Protein AF-A0A1B3IZ36-F1 (afdb_monomer_lite)

Radius of gyration: 16.95 Å; chains: 1; bounding box: 38×28×48 Å

pLDDT: mean 78.92, std 13.16, range [45.47, 93.94]

Organism: NCBI:txid55477

Sequence (140 aa):
MFNLFLAVSPEIFIINATFILLIHGVVFSTSKKDDYPPLVSNVGWLGLLSVLITLLLLAAGAPLLTIAHLFRNNLFRRDNFTYFCQILLLLSTAGTISMCFDFSEQERFDAFESIVLIPLPTRSMLFMISAHDLIAMYLA

Secondary structure (DSSP, 8-state):
-GGGTTTTHHHHHHHHHHHHHHHHHHHHHT-TTTT---THHHHHHHHHHHHHHHHHHHHHTTTTGGGGGG--SSSB---HHHHHHHHHHHHHHHHHHHHHHHHHHHHT---HHHHHTTHHHHHHHHHHHHB-SHHHHHH-

Structure (mmCIF, N/CA/C/O backbone):
data_AF-A0A1B3IZ36-F1
#
_entry.id   AF-A0A1B3IZ36-F1
#
loop_
_atom_site.group_PDB
_atom_site.id
_atom_site.type_symbol
_atom_site.label_atom_id
_atom_site.label_alt_id
_atom_site.label_comp_id
_atom_site.label_asym_id
_atom_site.label_entity_id
_atom_site.label_seq_id
_atom_site.pdbx_PDB_ins_code
_atom_site.Cartn_x
_atom_site.Cartn_y
_atom_site.Cartn_z
_atom_site.occupancy
_atom_site.B_iso_or_equiv
_atom_site.auth_seq_id
_atom_site.auth_comp_id
_atom_site.auth_asym_id
_atom_site.auth_atom_id
_atom_site.pdbx_PDB_model_num
ATOM 1 N N . MET A 1 1 ? 2.340 -15.741 -17.505 1.00 47.12 1 MET A N 1
ATOM 2 C CA . MET A 1 1 ? 1.291 -14.883 -16.908 1.00 47.12 1 MET A CA 1
ATOM 3 C C . MET A 1 1 ? 1.524 -14.644 -15.412 1.00 47.12 1 MET A C 1
ATOM 5 O O . MET A 1 1 ? 1.566 -13.490 -15.022 1.00 47.12 1 MET A O 1
ATOM 9 N N . PHE A 1 2 ? 1.774 -15.676 -14.589 1.00 57.34 2 PHE A N 1
ATOM 10 C CA . PHE A 1 2 ? 1.975 -15.524 -13.130 1.00 57.34 2 PHE A CA 1
ATOM 11 C C . PHE A 1 2 ? 3.221 -14.722 -12.707 1.00 57.34 2 PHE A C 1
ATOM 13 O O . PHE A 1 2 ? 3.143 -13.909 -11.793 1.00 57.34 2 PHE A O 1
ATOM 20 N N . ASN A 1 3 ? 4.344 -14.870 -13.419 1.00 56.84 3 ASN A N 1
ATOM 21 C CA . ASN A 1 3 ? 5.582 -14.137 -13.109 1.00 56.84 3 ASN A CA 1
ATOM 22 C C . ASN A 1 3 ? 5.459 -12.612 -13.271 1.00 56.84 3 ASN A C 1
ATOM 24 O O . ASN A 1 3 ? 6.321 -11.881 -12.801 1.00 56.84 3 ASN A O 1
ATOM 28 N N . LEU A 1 4 ? 4.395 -12.120 -13.916 1.00 60.12 4 LEU A N 1
ATOM 29 C CA . LEU A 1 4 ? 4.160 -10.687 -14.072 1.00 60.12 4 LEU A CA 1
ATOM 30 C C . LEU A 1 4 ? 3.673 -10.029 -12.777 1.00 60.12 4 LEU A C 1
ATOM 32 O O . LEU A 1 4 ? 4.039 -8.895 -12.480 1.00 60.12 4 LEU A O 1
ATOM 36 N N . PHE A 1 5 ? 2.882 -10.756 -11.983 1.00 66.25 5 PHE A N 1
ATOM 37 C CA . PHE A 1 5 ? 2.352 -10.259 -10.712 1.00 66.25 5 PHE A CA 1
ATOM 38 C C . PHE A 1 5 ? 3.444 -10.059 -9.658 1.00 66.25 5 PHE A C 1
ATOM 40 O O . PHE A 1 5 ? 3.261 -9.263 -8.742 1.00 66.25 5 PHE A O 1
ATOM 47 N N . LEU A 1 6 ? 4.605 -10.706 -9.817 1.00 67.94 6 LEU A N 1
ATOM 48 C CA . LEU A 1 6 ? 5.769 -10.483 -8.956 1.00 67.94 6 LEU A CA 1
ATOM 49 C C . LEU A 1 6 ? 6.245 -9.024 -8.983 1.00 67.94 6 LEU A C 1
ATOM 51 O O . LEU A 1 6 ? 6.679 -8.519 -7.950 1.00 67.94 6 LEU A O 1
ATOM 55 N N . ALA A 1 7 ? 6.115 -8.326 -10.118 1.00 67.38 7 ALA A N 1
ATOM 56 C CA . ALA A 1 7 ? 6.526 -6.926 -10.232 1.00 67.38 7 ALA A CA 1
ATOM 57 C C . ALA A 1 7 ? 5.624 -5.983 -9.420 1.00 67.38 7 ALA A C 1
ATOM 59 O O . ALA A 1 7 ? 6.118 -5.043 -8.807 1.00 67.38 7 ALA A O 1
ATOM 60 N N . VAL A 1 8 ? 4.319 -6.256 -9.365 1.00 75.12 8 VAL A N 1
ATOM 61 C CA . VAL A 1 8 ? 3.308 -5.440 -8.657 1.00 75.12 8 VAL A CA 1
ATOM 62 C C . VAL A 1 8 ? 2.981 -6.052 -7.281 1.00 75.12 8 VAL A C 1
ATOM 64 O O . VAL A 1 8 ? 1.931 -5.806 -6.692 1.00 75.12 8 VAL A O 1
ATOM 67 N N . SER A 1 9 ? 3.875 -6.900 -6.759 1.00 78.19 9 SER A N 1
ATOM 68 C CA . SER A 1 9 ? 3.661 -7.604 -5.492 1.00 78.19 9 SER A CA 1
ATOM 69 C C . SER A 1 9 ? 3.491 -6.677 -4.277 1.00 78.19 9 SER A C 1
ATOM 71 O O . SER A 1 9 ? 2.591 -6.965 -3.484 1.00 78.19 9 SER A O 1
ATOM 73 N N . PRO A 1 10 ? 4.234 -5.556 -4.124 1.00 83.31 10 PRO A N 1
ATOM 74 C CA . PRO A 1 10 ? 4.035 -4.653 -2.989 1.00 83.31 10 PRO A CA 1
ATOM 75 C C . PRO A 1 10 ? 2.647 -3.999 -3.009 1.00 83.31 10 PRO A C 1
ATOM 77 O O . PRO A 1 10 ? 1.970 -3.940 -1.984 1.00 83.31 10 PRO A O 1
ATOM 80 N N . GLU A 1 11 ? 2.179 -3.559 -4.180 1.00 84.69 11 GLU A N 1
ATOM 81 C CA . GLU A 1 11 ? 0.868 -2.923 -4.318 1.00 84.69 11 GLU A CA 1
ATOM 82 C C . GLU A 1 11 ? -0.277 -3.911 -4.096 1.00 84.69 11 GLU A C 1
ATOM 84 O O . GLU A 1 11 ? -1.259 -3.576 -3.440 1.00 84.69 11 GLU A O 1
ATOM 89 N N . ILE A 1 12 ? -0.167 -5.139 -4.611 1.00 87.00 12 ILE A N 1
ATOM 90 C CA . ILE A 1 12 ? -1.184 -6.173 -4.379 1.00 87.00 12 ILE A CA 1
ATOM 91 C C . ILE A 1 12 ? -1.271 -6.505 -2.888 1.00 87.00 12 ILE A C 1
ATOM 93 O O . ILE A 1 12 ? -2.367 -6.671 -2.350 1.00 87.00 12 ILE A O 1
ATOM 97 N N . PHE A 1 13 ? -0.126 -6.581 -2.210 1.00 90.81 13 PHE A N 1
ATOM 98 C CA . PHE A 1 13 ? -0.082 -6.865 -0.785 1.00 90.81 13 PHE A CA 1
ATOM 99 C C . PHE A 1 13 ? -0.776 -5.773 0.036 1.00 90.81 13 PHE A C 1
ATOM 101 O O . PHE A 1 13 ? -1.659 -6.101 0.828 1.00 90.81 13 PHE A O 1
ATOM 108 N N . ILE A 1 14 ? -0.446 -4.493 -0.183 1.00 89.12 14 ILE A N 1
ATOM 109 C CA . ILE A 1 14 ? -1.019 -3.406 0.624 1.00 89.12 14 ILE A CA 1
ATOM 110 C C . ILE A 1 14 ? -2.538 -3.280 0.425 1.00 89.12 14 ILE A C 1
ATOM 112 O O . ILE A 1 14 ? -3.251 -3.089 1.401 1.00 89.12 14 ILE A O 1
ATOM 116 N N . ILE A 1 15 ? -3.063 -3.498 -0.792 1.00 90.56 15 ILE A N 1
ATOM 117 C CA . ILE A 1 15 ? -4.518 -3.522 -1.058 1.00 90.56 15 ILE A CA 1
ATOM 118 C C . ILE A 1 15 ? -5.208 -4.595 -0.218 1.00 90.56 15 ILE A C 1
ATOM 120 O O . ILE A 1 15 ? -6.195 -4.332 0.468 1.00 90.56 15 ILE A O 1
ATOM 124 N N . ASN A 1 16 ? -4.696 -5.824 -0.303 1.00 91.38 16 ASN A N 1
ATOM 125 C CA . ASN A 1 16 ? -5.291 -6.958 0.387 1.00 91.38 16 ASN A CA 1
ATOM 126 C C . ASN A 1 16 ? -5.192 -6.773 1.901 1.00 91.38 16 ASN A C 1
ATOM 128 O O . ASN A 1 16 ? -6.161 -7.039 2.607 1.00 91.38 16 ASN A O 1
ATOM 132 N N . ALA A 1 17 ? -4.062 -6.257 2.391 1.00 90.88 17 ALA A N 1
ATOM 133 C CA . ALA A 1 17 ? -3.885 -5.920 3.795 1.00 90.88 17 ALA A CA 1
ATOM 134 C C . ALA A 1 17 ? -4.916 -4.879 4.255 1.00 90.88 17 ALA A C 1
ATOM 136 O O . ALA A 1 17 ? -5.577 -5.110 5.263 1.00 90.88 17 ALA A O 1
ATOM 137 N N . THR A 1 18 ? -5.130 -3.794 3.500 1.00 89.75 18 THR A N 1
ATOM 138 C CA . THR A 1 18 ? -6.145 -2.779 3.823 1.00 89.75 18 THR A CA 1
ATOM 139 C C . THR A 1 18 ? -7.552 -3.373 3.871 1.00 89.75 18 THR A C 1
ATOM 141 O O . THR A 1 18 ? -8.288 -3.090 4.813 1.00 89.75 18 THR A O 1
ATOM 144 N N . PHE A 1 19 ? -7.934 -4.237 2.923 1.00 90.44 19 PHE A N 1
ATOM 145 C CA . PHE A 1 19 ? -9.253 -4.881 2.955 1.00 90.44 19 PHE A CA 1
ATOM 146 C C . PHE A 1 19 ? -9.426 -5.825 4.145 1.00 90.44 19 PHE A C 1
ATOM 148 O O . PHE A 1 19 ? -10.459 -5.781 4.811 1.00 90.44 19 PHE A O 1
ATOM 155 N N . ILE A 1 20 ? -8.425 -6.656 4.441 1.00 91.12 20 ILE A N 1
ATOM 156 C CA . ILE A 1 20 ? -8.464 -7.568 5.592 1.00 91.12 20 ILE A CA 1
ATOM 157 C C . ILE A 1 20 ? -8.572 -6.767 6.891 1.00 91.12 20 ILE A C 1
ATOM 159 O O . ILE A 1 20 ? -9.366 -7.107 7.764 1.00 91.12 20 ILE A O 1
ATOM 163 N N . LEU A 1 21 ? -7.807 -5.684 7.001 1.00 87.94 21 LEU A N 1
ATOM 164 C CA . LEU A 1 21 ? -7.750 -4.829 8.178 1.00 87.94 21 LEU A CA 1
ATOM 165 C C . LEU A 1 21 ? -9.051 -4.025 8.361 1.00 87.94 21 LEU A C 1
ATOM 167 O O . LEU A 1 21 ? -9.516 -3.890 9.490 1.00 87.94 21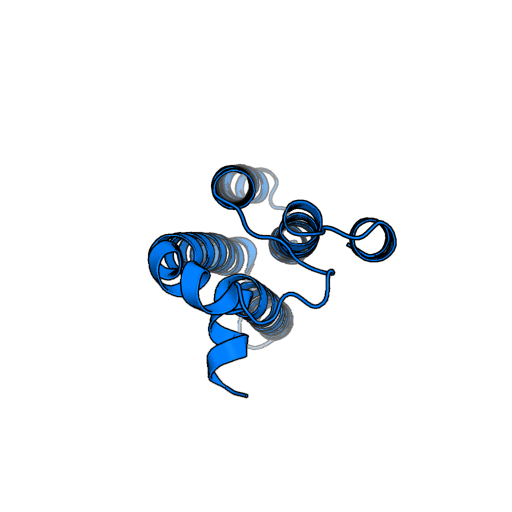 LEU A O 1
ATOM 171 N N . LEU A 1 22 ? -9.702 -3.606 7.269 1.00 88.62 22 LEU A N 1
ATOM 172 C CA . LEU A 1 22 ? -11.042 -3.008 7.287 1.00 88.62 22 LEU A CA 1
ATOM 173 C C . LEU A 1 22 ? -12.110 -4.006 7.764 1.00 88.62 22 LEU A C 1
ATOM 175 O O . LEU A 1 22 ? -12.895 -3.690 8.656 1.00 88.62 22 LEU A O 1
ATOM 179 N N . ILE A 1 23 ? -12.130 -5.218 7.194 1.00 89.00 23 ILE A N 1
ATOM 180 C CA . ILE A 1 23 ? -13.091 -6.270 7.569 1.00 89.00 23 ILE A CA 1
ATOM 181 C C . ILE A 1 23 ? -12.885 -6.671 9.033 1.00 89.00 23 ILE A C 1
ATOM 183 O O . ILE A 1 23 ? -13.848 -6.795 9.786 1.00 89.00 23 ILE A O 1
ATOM 187 N N . HIS A 1 24 ? -11.632 -6.833 9.455 1.00 87.12 24 HIS A N 1
ATOM 188 C CA . HIS A 1 24 ? -11.293 -7.110 10.843 1.00 87.12 24 HIS A CA 1
ATOM 189 C C . HIS A 1 24 ? -11.764 -5.970 11.758 1.00 87.12 24 HIS A C 1
ATOM 191 O O . HIS A 1 24 ? -12.472 -6.215 12.730 1.00 87.12 24 HIS A O 1
ATOM 197 N N . GLY A 1 25 ? -11.443 -4.718 11.425 1.00 84.25 25 GLY A N 1
ATOM 198 C CA . GLY A 1 25 ? -11.874 -3.550 12.193 1.00 84.25 25 GLY A CA 1
ATOM 199 C C . GLY A 1 25 ? -13.390 -3.507 12.406 1.00 84.25 25 GLY A C 1
ATOM 200 O O . GLY A 1 25 ? -13.842 -3.440 13.546 1.00 84.25 25 GLY A O 1
ATOM 201 N N . VAL A 1 26 ? -14.183 -3.642 11.336 1.00 86.12 26 VAL A N 1
ATOM 202 C CA . VAL A 1 26 ? -15.649 -3.516 11.421 1.00 86.12 26 VAL A CA 1
ATOM 203 C C . VAL A 1 26 ? -16.319 -4.684 12.154 1.00 86.12 26 VAL A C 1
ATOM 205 O O . VAL A 1 26 ? -17.244 -4.467 12.941 1.00 86.12 26 VAL A O 1
ATOM 208 N N . VAL A 1 27 ? -15.851 -5.922 11.940 1.00 84.19 27 VAL A N 1
ATOM 209 C CA . VAL A 1 27 ? -16.445 -7.126 12.549 1.00 84.19 27 VAL A CA 1
ATOM 210 C C . VAL A 1 27 ? -16.224 -7.134 14.057 1.00 84.19 27 VAL A C 1
ATOM 212 O O . VAL A 1 27 ? -17.163 -7.385 14.811 1.00 84.19 27 VAL A O 1
ATOM 215 N N . PHE A 1 28 ? -15.004 -6.830 14.502 1.00 77.75 28 PHE A N 1
ATOM 216 C CA . PHE A 1 28 ? -14.671 -6.842 15.924 1.00 77.75 28 PHE A CA 1
ATOM 217 C C . PHE A 1 28 ? -15.168 -5.587 16.652 1.00 77.75 28 PHE A C 1
ATOM 219 O O . PHE A 1 28 ? -15.592 -5.694 17.799 1.00 77.75 28 PHE A O 1
ATOM 226 N N . SER A 1 29 ? -15.218 -4.425 15.988 1.00 72.50 29 SER A N 1
ATOM 227 C CA . SER A 1 29 ? -15.793 -3.208 16.581 1.00 72.50 29 SER A CA 1
ATOM 228 C C . SER A 1 29 ? -17.308 -3.319 16.806 1.00 72.50 29 SER A C 1
ATOM 230 O O . SER A 1 29 ? -17.817 -2.787 17.786 1.00 72.50 29 SER A O 1
ATOM 232 N N . THR A 1 30 ? -18.033 -4.066 15.963 1.00 74.56 30 THR A N 1
ATOM 233 C CA . THR A 1 30 ? -19.500 -4.246 16.073 1.00 74.56 30 THR A CA 1
ATOM 234 C C . THR A 1 30 ? -19.897 -5.491 16.890 1.00 74.56 30 THR A C 1
ATOM 236 O O . THR A 1 30 ? -21.081 -5.807 17.042 1.00 74.56 30 THR A O 1
ATOM 239 N N . SER A 1 31 ? -18.923 -6.238 17.419 1.00 71.75 31 SER A N 1
ATOM 240 C CA . SER A 1 31 ? -19.174 -7.483 18.149 1.00 71.75 31 SER A CA 1
ATOM 241 C C . SER A 1 31 ? -19.727 -7.204 19.549 1.00 71.75 31 SER A C 1
ATOM 243 O O . SER A 1 31 ? -19.013 -6.776 20.452 1.00 71.75 31 SER A O 1
ATOM 245 N N . LYS A 1 32 ? -21.004 -7.548 19.770 1.00 60.94 32 LYS A N 1
ATOM 246 C CA . LYS A 1 32 ? -21.640 -7.537 21.106 1.00 60.94 32 LYS A CA 1
ATOM 247 C C . LYS A 1 32 ? -20.999 -8.512 22.100 1.00 60.94 32 LYS A C 1
ATOM 249 O O . LYS A 1 32 ? -21.283 -8.427 23.286 1.00 60.94 32 LYS A O 1
ATOM 254 N N . LYS A 1 33 ? -20.216 -9.481 21.616 1.00 63.69 33 LYS A N 1
ATOM 255 C CA . LYS A 1 33 ? -19.600 -10.532 22.434 1.00 63.69 33 LYS A CA 1
ATOM 256 C C . LYS A 1 33 ? -18.366 -10.036 23.194 1.00 63.69 33 LYS A C 1
ATOM 258 O O . LYS A 1 33 ? -18.046 -10.608 24.228 1.00 63.69 33 LYS A O 1
ATOM 263 N N . ASP A 1 34 ? -17.716 -8.993 22.683 1.00 62.97 34 ASP A N 1
ATOM 264 C CA . ASP A 1 34 ? -16.423 -8.501 23.172 1.00 62.97 34 ASP A CA 1
ATOM 265 C C . ASP A 1 34 ? -16.536 -7.123 23.858 1.00 62.97 34 ASP A C 1
ATOM 267 O O . ASP A 1 34 ? -15.527 -6.457 24.064 1.00 62.97 34 ASP A O 1
ATOM 271 N N . ASP A 1 35 ? -17.760 -6.692 24.202 1.00 60.34 35 ASP A N 1
ATOM 272 C CA . ASP A 1 35 ? -18.060 -5.419 24.885 1.00 60.34 35 ASP A CA 1
ATOM 273 C C . ASP A 1 35 ? -17.511 -4.160 24.177 1.00 60.34 35 ASP A C 1
ATOM 275 O O . ASP A 1 35 ? -17.087 -3.206 24.825 1.00 60.34 35 ASP A O 1
ATOM 279 N N . TYR A 1 36 ? -17.564 -4.129 22.838 1.00 63.91 36 TYR A N 1
ATOM 280 C CA . TYR A 1 36 ? -17.118 -2.997 22.002 1.00 63.91 36 TYR A CA 1
ATOM 281 C C . TYR A 1 36 ? -15.706 -2.499 22.368 1.00 63.91 36 TYR A C 1
ATOM 283 O O . TYR A 1 36 ? -15.537 -1.352 22.795 1.00 63.91 36 TYR A O 1
ATOM 291 N N . PRO A 1 37 ? -14.670 -3.342 22.218 1.00 69.56 37 PRO A N 1
ATOM 292 C CA . PRO A 1 37 ? -13.335 -2.949 22.623 1.00 69.56 37 PRO A CA 1
ATOM 293 C C . PRO A 1 37 ? -12.810 -1.829 21.707 1.00 69.56 37 PRO A C 1
ATOM 295 O O . PRO A 1 37 ? -13.099 -1.822 20.505 1.00 69.56 37 PRO A O 1
ATOM 298 N N . PRO A 1 38 ? -11.998 -0.893 22.223 1.00 67.50 38 PRO A N 1
ATOM 299 C CA . PRO A 1 38 ? -11.308 0.077 21.383 1.00 67.50 38 PRO A CA 1
ATOM 300 C C . PRO A 1 38 ? -10.231 -0.643 20.554 1.00 67.50 38 PRO A C 1
ATOM 302 O O . PRO A 1 38 ? -9.140 -0.956 21.030 1.00 67.50 38 PRO A O 1
ATOM 305 N N . LEU A 1 39 ? -10.545 -0.948 19.289 1.00 74.06 39 LEU A N 1
ATOM 306 C CA . LEU A 1 39 ? -9.656 -1.682 18.375 1.00 74.06 39 LEU A CA 1
ATOM 307 C C . LEU A 1 39 ? -8.541 -0.829 17.752 1.00 74.06 39 LEU A C 1
ATOM 309 O O . LEU A 1 39 ? -7.704 -1.378 17.033 1.00 74.06 39 LEU A O 1
ATOM 313 N N . VAL A 1 40 ? -8.504 0.477 18.033 1.00 75.62 40 VAL A N 1
ATOM 314 C CA . VAL A 1 40 ? -7.525 1.431 17.480 1.00 75.62 40 VAL A CA 1
ATOM 315 C C . VAL A 1 40 ? -6.093 0.927 17.627 1.00 75.62 40 VAL A C 1
ATOM 317 O O . VAL A 1 40 ? -5.344 0.918 16.652 1.00 75.62 40 VAL A O 1
ATOM 320 N N . SER A 1 41 ? -5.732 0.420 18.808 1.00 78.00 41 SER A N 1
ATOM 321 C CA . SER A 1 41 ? -4.356 0.003 19.068 1.00 78.00 41 SER A CA 1
ATOM 322 C C . SER A 1 41 ? -3.967 -1.246 18.262 1.00 78.00 41 SER A C 1
ATOM 324 O O . SER A 1 41 ? -2.961 -1.261 17.549 1.00 78.00 41 SER A O 1
ATOM 326 N N . ASN A 1 42 ? -4.812 -2.280 18.281 1.00 83.62 42 ASN A N 1
ATOM 327 C CA . ASN A 1 42 ? -4.541 -3.531 17.569 1.00 83.62 42 ASN A CA 1
ATOM 328 C C . ASN A 1 42 ? -4.516 -3.327 16.043 1.00 83.62 42 ASN A C 1
ATOM 330 O O . ASN A 1 42 ? -3.608 -3.785 15.350 1.00 83.62 42 ASN A O 1
ATOM 334 N N . VAL A 1 43 ? -5.497 -2.589 15.518 1.00 84.62 43 VAL A N 1
ATOM 335 C CA . VAL A 1 43 ? -5.592 -2.261 14.092 1.00 84.62 43 VAL A CA 1
ATOM 336 C C . VAL A 1 43 ? -4.421 -1.374 13.658 1.00 84.62 43 VAL A C 1
ATOM 338 O O . VAL A 1 43 ? -3.872 -1.583 12.577 1.00 84.62 43 VAL A O 1
ATOM 341 N N . GLY A 1 44 ? -3.978 -0.448 14.512 1.00 84.38 44 GLY A N 1
ATOM 342 C CA . GLY A 1 44 ? -2.807 0.392 14.266 1.00 84.38 44 GLY A CA 1
ATOM 343 C C . GLY A 1 44 ? -1.505 -0.391 14.153 1.00 84.38 44 GLY A C 1
ATOM 344 O O . GLY A 1 44 ? -0.766 -0.213 13.183 1.00 84.38 44 GLY A O 1
ATOM 345 N N . TRP A 1 45 ? -1.257 -1.322 15.076 1.00 87.31 45 TRP A N 1
ATOM 346 C CA . TRP A 1 45 ? -0.093 -2.210 15.013 1.00 87.31 45 TRP A CA 1
ATOM 347 C C . TRP A 1 45 ? -0.098 -3.090 13.761 1.00 87.31 45 TRP A C 1
ATOM 349 O O . TRP A 1 45 ? 0.927 -3.205 13.087 1.00 87.31 45 TRP A O 1
ATOM 359 N N . LEU A 1 46 ? -1.251 -3.665 13.402 1.00 88.38 46 LEU A N 1
ATOM 360 C CA . LEU A 1 46 ? -1.400 -4.437 12.165 1.00 88.38 46 LEU A CA 1
ATOM 361 C C . LEU A 1 46 ? -1.189 -3.566 10.917 1.00 88.38 46 LEU A C 1
ATOM 363 O O . LEU A 1 46 ? -0.565 -4.013 9.953 1.00 88.38 46 LEU A O 1
ATOM 367 N N . GLY A 1 47 ? -1.652 -2.315 10.945 1.00 88.75 47 GLY A N 1
ATOM 368 C CA . GLY A 1 47 ? -1.451 -1.338 9.877 1.00 88.75 47 GLY A CA 1
ATOM 369 C C . GLY A 1 47 ? 0.028 -1.021 9.677 1.00 88.75 47 GLY A C 1
ATOM 370 O O . GLY A 1 47 ? 0.546 -1.154 8.567 1.00 88.75 47 GLY A O 1
ATOM 371 N N . LEU A 1 48 ? 0.739 -0.701 10.758 1.00 90.44 48 LEU A N 1
ATOM 372 C CA . LEU A 1 48 ? 2.178 -0.437 10.736 1.00 90.44 48 LEU A CA 1
ATOM 373 C C . LEU A 1 48 ? 2.973 -1.662 10.256 1.00 90.44 48 LEU A C 1
ATOM 375 O O . LEU A 1 48 ? 3.841 -1.540 9.390 1.00 90.44 48 LEU A O 1
ATOM 379 N N . LEU A 1 49 ? 2.619 -2.855 10.740 1.00 91.69 49 LEU A N 1
ATOM 380 C CA . LEU A 1 49 ? 3.209 -4.118 10.298 1.00 91.69 49 LEU A CA 1
ATOM 381 C C . LEU A 1 49 ? 2.996 -4.333 8.792 1.00 91.69 49 LEU A C 1
ATOM 383 O O . LEU A 1 49 ? 3.938 -4.698 8.089 1.00 91.69 49 LEU A O 1
ATOM 387 N N . SER A 1 50 ? 1.801 -4.049 8.266 1.00 91.69 50 SER A N 1
ATOM 388 C CA . SER A 1 50 ? 1.520 -4.181 6.831 1.00 91.69 50 SER A CA 1
ATOM 389 C C . SER A 1 50 ? 2.390 -3.253 5.970 1.00 91.69 50 SER A C 1
ATOM 391 O O . SER A 1 50 ? 2.913 -3.676 4.935 1.00 91.69 50 SER A O 1
ATOM 393 N N . VAL A 1 51 ? 2.635 -2.016 6.415 1.00 91.62 51 VAL A N 1
ATOM 394 C CA . V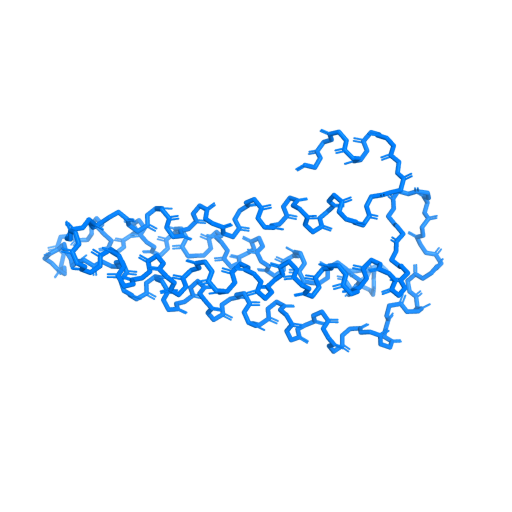AL A 1 51 ? 3.513 -1.068 5.712 1.00 91.62 51 VAL A CA 1
ATOM 395 C C . VAL A 1 51 ? 4.966 -1.548 5.748 1.00 91.62 51 VAL A C 1
ATOM 397 O O . VAL A 1 51 ? 5.641 -1.521 4.719 1.00 91.62 51 VAL A O 1
ATOM 400 N N . LEU A 1 52 ? 5.437 -2.065 6.887 1.00 92.00 52 LEU A N 1
ATOM 401 C CA . LEU A 1 52 ? 6.787 -2.625 7.011 1.00 92.00 52 LEU A CA 1
ATOM 402 C C . LEU A 1 52 ? 6.991 -3.870 6.139 1.00 92.00 52 LEU A C 1
ATOM 404 O O . LEU A 1 52 ? 8.031 -3.996 5.493 1.00 92.00 52 LEU A O 1
ATOM 408 N N . ILE A 1 53 ? 5.999 -4.764 6.057 1.00 91.00 53 ILE A N 1
ATOM 409 C CA . ILE A 1 53 ?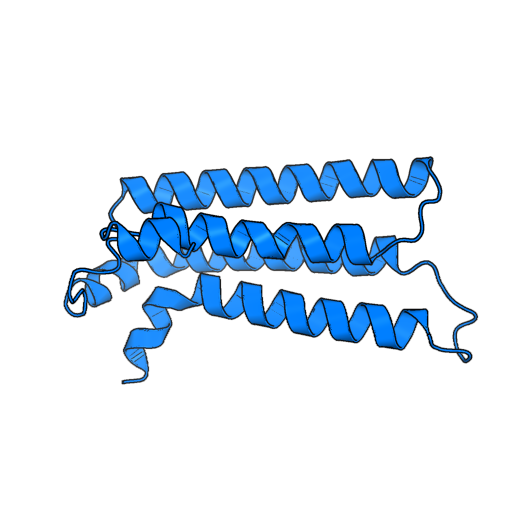 6.053 -5.904 5.131 1.00 91.00 53 ILE A CA 1
ATOM 410 C C . ILE A 1 53 ? 6.093 -5.411 3.683 1.00 91.00 53 ILE A C 1
ATOM 412 O O . ILE A 1 53 ? 6.875 -5.927 2.888 1.00 91.00 53 ILE A O 1
ATOM 416 N N . THR A 1 54 ? 5.303 -4.392 3.337 1.00 90.19 54 THR A N 1
ATOM 417 C CA . THR A 1 54 ? 5.307 -3.805 1.987 1.00 90.19 54 THR A CA 1
ATOM 418 C C . THR A 1 54 ? 6.681 -3.228 1.639 1.00 90.19 54 THR A C 1
ATOM 420 O O . THR A 1 54 ? 7.191 -3.461 0.542 1.00 90.19 54 THR A O 1
ATOM 423 N N . LEU A 1 55 ? 7.314 -2.529 2.587 1.00 89.75 55 LEU A N 1
ATOM 424 C CA . LEU A 1 55 ? 8.672 -2.003 2.453 1.00 89.75 55 LEU A CA 1
ATOM 425 C C . LEU A 1 55 ? 9.694 -3.129 2.242 1.00 89.75 55 LEU A C 1
ATOM 427 O O . LEU A 1 55 ? 10.548 -3.030 1.362 1.00 89.75 55 LEU A O 1
ATOM 431 N N . LEU A 1 56 ? 9.586 -4.216 3.010 1.00 88.75 56 LEU A N 1
ATOM 432 C CA . LEU A 1 56 ? 10.459 -5.380 2.880 1.00 88.75 56 LEU A CA 1
ATOM 433 C C . LEU A 1 56 ? 10.267 -6.096 1.535 1.00 88.75 56 LEU A C 1
ATOM 435 O O . LEU A 1 56 ? 11.255 -6.462 0.901 1.00 88.75 56 LEU A O 1
ATOM 439 N N . LEU A 1 57 ? 9.025 -6.250 1.064 1.00 86.25 57 LEU A N 1
ATOM 440 C CA . LEU A 1 57 ? 8.725 -6.807 -0.260 1.00 86.25 57 LEU A CA 1
ATOM 441 C C . LEU A 1 57 ? 9.320 -5.948 -1.376 1.00 86.25 57 LEU A C 1
ATOM 443 O O . LEU A 1 57 ? 9.922 -6.484 -2.307 1.00 86.25 57 LEU A O 1
ATOM 447 N N . LEU A 1 58 ? 9.174 -4.624 -1.277 1.00 85.00 58 LEU A N 1
ATOM 448 C CA . LEU A 1 58 ? 9.755 -3.691 -2.236 1.00 85.00 58 LEU A CA 1
ATOM 449 C C . LEU A 1 58 ? 11.281 -3.840 -2.268 1.00 85.00 58 LEU A C 1
ATOM 451 O O . LEU A 1 58 ? 11.855 -3.986 -3.347 1.00 85.00 58 LEU A O 1
ATOM 455 N N . ALA A 1 59 ? 11.923 -3.879 -1.096 1.00 82.38 59 ALA A N 1
ATOM 456 C CA . ALA A 1 59 ? 13.372 -3.994 -0.980 1.00 82.38 59 ALA A CA 1
ATOM 457 C C . ALA A 1 59 ? 13.921 -5.335 -1.496 1.00 82.38 59 ALA A C 1
ATOM 459 O O . ALA A 1 59 ? 14.922 -5.369 -2.212 1.00 82.38 59 ALA A O 1
ATOM 460 N N . ALA A 1 60 ? 13.243 -6.443 -1.187 1.00 78.56 60 ALA A N 1
ATOM 461 C CA . ALA A 1 60 ? 13.614 -7.777 -1.656 1.00 78.56 60 ALA A CA 1
ATOM 462 C C . ALA A 1 60 ? 13.341 -7.986 -3.158 1.00 78.56 60 ALA A C 1
ATOM 464 O O . ALA A 1 60 ? 13.993 -8.811 -3.797 1.00 78.56 60 ALA A O 1
ATOM 465 N N . GLY A 1 61 ? 12.395 -7.238 -3.737 1.00 68.75 61 GLY A N 1
ATOM 466 C CA . GLY A 1 61 ? 12.028 -7.305 -5.153 1.00 68.75 61 GLY A CA 1
ATOM 467 C C . GLY A 1 61 ? 13.000 -6.603 -6.109 1.00 68.75 61 GLY A C 1
ATOM 468 O O . GLY A 1 61 ? 12.892 -6.797 -7.321 1.00 68.75 61 GLY A O 1
ATOM 469 N N . ALA A 1 62 ? 13.965 -5.826 -5.600 1.00 61.47 62 ALA A N 1
ATOM 470 C CA . ALA A 1 62 ? 14.915 -5.046 -6.399 1.00 61.47 62 ALA A CA 1
ATOM 471 C C . ALA A 1 62 ? 15.669 -5.844 -7.498 1.00 61.47 62 ALA A C 1
ATOM 473 O O . ALA A 1 62 ? 15.702 -5.366 -8.633 1.00 61.47 62 ALA A O 1
ATOM 474 N N . PRO A 1 63 ? 16.214 -7.059 -7.258 1.00 52.06 63 PRO A N 1
ATOM 475 C CA . PRO A 1 63 ? 16.876 -7.844 -8.308 1.00 52.06 63 PRO A CA 1
ATOM 476 C C . PRO A 1 63 ? 15.904 -8.559 -9.268 1.00 52.06 63 PRO A C 1
ATOM 478 O O . PRO A 1 63 ? 16.282 -8.878 -10.393 1.00 52.06 63 PRO A O 1
ATOM 481 N N . LEU A 1 64 ? 14.647 -8.802 -8.868 1.00 50.75 64 LEU A N 1
ATOM 482 C CA . LEU A 1 64 ? 13.620 -9.404 -9.738 1.00 50.75 64 LEU A CA 1
ATOM 483 C C . LEU A 1 64 ? 12.929 -8.376 -10.646 1.00 50.75 64 LEU A C 1
ATOM 485 O O . LEU A 1 64 ? 12.389 -8.734 -11.692 1.00 50.75 64 LEU A O 1
ATOM 489 N N . LEU A 1 65 ? 12.970 -7.093 -10.287 1.00 50.91 65 LEU A N 1
ATOM 490 C CA . LEU A 1 65 ? 12.370 -5.998 -11.050 1.00 50.91 65 LEU A CA 1
ATOM 491 C C . LEU A 1 65 ? 13.019 -5.776 -12.423 1.00 50.91 65 LEU A C 1
ATOM 493 O O . LEU A 1 65 ? 12.347 -5.336 -13.356 1.00 50.91 65 LEU A O 1
ATOM 497 N N . THR A 1 66 ? 14.281 -6.177 -12.590 1.00 46.94 66 THR A N 1
ATOM 498 C CA . THR A 1 66 ? 14.979 -6.178 -13.884 1.00 46.94 66 THR A CA 1
ATOM 499 C C . THR A 1 66 ? 14.368 -7.178 -14.878 1.00 46.94 66 THR A C 1
ATOM 501 O O . THR A 1 66 ? 14.477 -6.983 -16.082 1.00 46.94 66 THR A O 1
ATOM 504 N N . ILE A 1 67 ? 13.661 -8.217 -14.414 1.00 45.97 67 ILE A N 1
ATOM 505 C CA . ILE A 1 67 ? 13.000 -9.215 -15.280 1.00 45.97 67 ILE A CA 1
ATOM 506 C C . ILE A 1 67 ? 11.692 -8.655 -15.873 1.00 45.97 67 ILE A C 1
ATOM 508 O O . ILE A 1 67 ? 11.278 -9.039 -16.967 1.00 45.97 67 ILE A O 1
ATOM 512 N N . ALA A 1 68 ? 11.062 -7.685 -15.202 1.00 47.44 68 ALA A N 1
ATOM 513 C CA . ALA A 1 68 ? 9.832 -7.035 -15.661 1.00 47.44 68 ALA A CA 1
ATOM 514 C C . ALA A 1 68 ? 10.063 -5.918 -16.698 1.00 47.44 68 ALA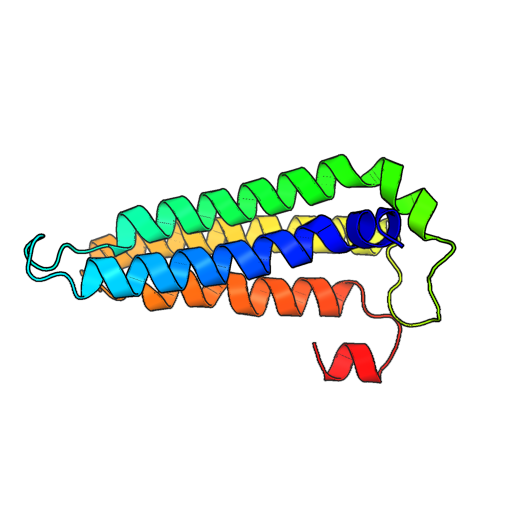 A C 1
ATOM 516 O O . ALA A 1 68 ? 9.094 -5.408 -17.265 1.00 47.44 68 ALA A O 1
ATOM 517 N N . HIS A 1 69 ? 11.324 -5.579 -17.009 1.00 48.91 69 HIS A N 1
ATOM 518 C CA . HIS A 1 69 ? 11.696 -4.599 -18.045 1.00 48.91 69 HIS A CA 1
ATOM 519 C C . HIS A 1 69 ? 11.062 -4.893 -19.420 1.00 48.91 69 HIS A C 1
ATOM 521 O O . HIS A 1 69 ? 10.960 -3.997 -20.255 1.00 48.91 69 HIS A O 1
ATOM 527 N N . LEU A 1 70 ? 10.622 -6.137 -19.642 1.00 45.47 70 LEU A N 1
ATOM 528 C CA . LEU A 1 70 ? 10.056 -6.631 -20.896 1.00 45.47 70 LEU A CA 1
ATOM 529 C C . LEU A 1 70 ? 8.523 -6.487 -21.001 1.00 45.47 70 LEU A C 1
ATOM 531 O O . LEU A 1 70 ? 7.994 -6.609 -22.099 1.00 45.47 70 LEU A O 1
ATOM 535 N N . PHE A 1 71 ? 7.792 -6.183 -19.917 1.00 47.19 71 PHE A N 1
ATOM 536 C CA . PHE A 1 71 ? 6.324 -6.016 -19.962 1.00 47.19 71 PHE A CA 1
ATOM 537 C C . PHE A 1 71 ? 5.862 -4.596 -19.627 1.00 47.19 71 PHE A C 1
ATOM 539 O O . PHE A 1 71 ? 4.814 -4.375 -19.022 1.00 47.19 71 PHE A O 1
ATOM 546 N N . ARG A 1 72 ? 6.644 -3.602 -20.051 1.00 49.56 72 ARG A N 1
ATOM 547 C CA . ARG A 1 72 ? 6.225 -2.204 -20.053 1.00 49.56 72 ARG A CA 1
ATOM 548 C C . ARG A 1 72 ? 5.687 -1.843 -21.426 1.00 49.56 72 ARG A C 1
ATOM 550 O O . ARG A 1 72 ? 6.368 -1.231 -22.240 1.00 49.56 72 ARG A O 1
ATOM 557 N N . ASN A 1 73 ? 4.428 -2.186 -21.651 1.00 51.25 73 ASN A N 1
ATOM 558 C CA . ASN A 1 73 ? 3.604 -1.503 -22.638 1.00 51.25 73 ASN A CA 1
ATOM 559 C C . ASN A 1 73 ? 3.355 -0.065 -22.126 1.00 51.25 73 ASN A C 1
ATOM 561 O O . ASN A 1 73 ? 2.301 0.203 -21.570 1.00 51.25 73 ASN A O 1
ATOM 565 N N . ASN A 1 74 ? 4.385 0.793 -22.157 1.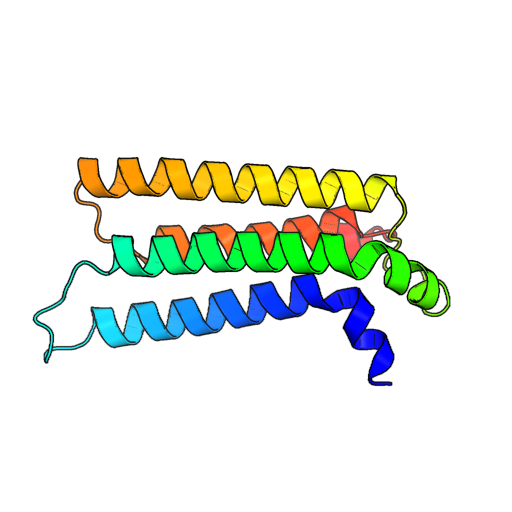00 58.97 74 ASN A N 1
ATOM 566 C CA . ASN A 1 74 ? 4.440 2.233 -21.833 1.00 58.97 74 ASN A CA 1
ATOM 567 C C . ASN A 1 74 ? 3.814 2.782 -20.524 1.00 58.97 74 ASN A C 1
ATOM 569 O O . ASN A 1 74 ? 4.027 3.952 -20.236 1.00 58.97 74 ASN A O 1
ATOM 573 N N . LEU A 1 75 ? 3.116 1.996 -19.697 1.00 60.72 75 LEU A N 1
ATOM 574 C CA . LEU A 1 75 ? 2.327 2.525 -18.570 1.00 60.72 75 LEU A CA 1
ATOM 575 C C . LEU A 1 75 ? 3.121 2.720 -17.265 1.00 60.72 75 LEU A C 1
ATOM 577 O O . LEU A 1 75 ? 2.986 3.761 -16.625 1.00 60.72 75 LEU A O 1
ATOM 581 N N . PHE A 1 76 ? 3.961 1.754 -16.867 1.00 62.59 76 PHE A N 1
ATOM 582 C CA . PHE A 1 76 ? 4.646 1.775 -15.562 1.00 62.59 76 PHE A CA 1
ATOM 583 C C . PHE A 1 76 ? 6.144 1.536 -15.681 1.00 62.59 76 PHE A C 1
ATOM 585 O O . PHE A 1 76 ? 6.569 0.448 -16.068 1.00 62.59 76 PHE A O 1
ATOM 592 N N . ARG A 1 77 ? 6.950 2.543 -15.327 1.00 67.81 77 ARG A N 1
ATOM 593 C CA . ARG A 1 77 ? 8.418 2.506 -15.371 1.00 67.81 77 ARG A CA 1
ATOM 594 C C . ARG A 1 77 ? 8.990 2.553 -13.960 1.00 67.81 77 ARG A C 1
ATOM 596 O O . ARG A 1 77 ? 8.873 3.568 -13.286 1.00 67.81 77 ARG A O 1
ATOM 603 N N . ARG A 1 78 ? 9.638 1.464 -13.540 1.00 69.81 78 ARG A N 1
ATOM 604 C CA . ARG A 1 78 ? 10.441 1.429 -12.314 1.00 69.81 78 ARG A CA 1
ATOM 605 C C . ARG A 1 78 ? 11.915 1.492 -12.663 1.00 69.81 78 ARG A C 1
ATOM 607 O O . ARG A 1 78 ? 12.474 0.515 -13.152 1.00 69.81 78 ARG A O 1
ATOM 614 N N . ASP A 1 79 ? 12.507 2.641 -12.382 1.00 74.69 79 ASP A N 1
ATOM 615 C CA . ASP A 1 79 ? 13.948 2.846 -12.421 1.00 74.69 79 ASP A CA 1
ATOM 616 C C . ASP A 1 79 ? 14.464 2.997 -10.973 1.00 74.69 79 ASP A C 1
ATOM 618 O O . ASP A 1 79 ? 13.678 3.080 -10.024 1.00 74.69 79 ASP A O 1
ATOM 622 N N . ASN A 1 80 ? 15.785 3.077 -10.780 1.00 82.00 80 ASN A N 1
ATOM 623 C CA . ASN A 1 80 ? 16.378 3.253 -9.445 1.00 82.00 80 ASN A CA 1
ATOM 624 C C . ASN A 1 80 ? 15.805 4.476 -8.704 1.00 82.00 80 ASN A C 1
ATOM 626 O O . ASN A 1 80 ? 15.608 4.426 -7.495 1.00 82.00 80 ASN A O 1
ATOM 630 N N . PHE A 1 81 ? 15.485 5.554 -9.429 1.00 81.62 81 PHE A N 1
ATOM 631 C CA . PHE A 1 81 ? 14.849 6.747 -8.863 1.00 81.62 81 PHE A CA 1
ATOM 632 C C . PHE A 1 81 ? 13.467 6.442 -8.263 1.00 81.62 81 PHE A C 1
ATOM 634 O O . PHE A 1 81 ? 13.223 6.732 -7.094 1.00 81.62 81 PHE A O 1
ATOM 641 N N . THR A 1 82 ? 12.596 5.788 -9.037 1.00 83.81 82 THR A N 1
ATOM 642 C CA . THR A 1 82 ? 11.259 5.352 -8.609 1.00 83.81 82 THR A CA 1
ATOM 643 C C . THR A 1 82 ? 11.340 4.514 -7.336 1.00 83.81 82 THR A C 1
ATOM 645 O O . THR A 1 82 ? 10.585 4.736 -6.394 1.00 83.81 82 THR A O 1
ATOM 648 N N . TYR A 1 83 ? 12.304 3.593 -7.283 1.00 84.19 83 TYR A N 1
ATOM 649 C CA . TYR A 1 83 ? 12.534 2.725 -6.133 1.00 84.19 83 TYR A CA 1
ATOM 650 C C . TYR A 1 83 ? 12.898 3.510 -4.860 1.00 84.19 83 TYR A C 1
ATOM 652 O O . TYR A 1 83 ? 12.282 3.299 -3.814 1.00 84.19 83 TYR A O 1
ATOM 660 N N . PHE A 1 84 ? 13.831 4.466 -4.944 1.00 86.81 84 PHE A N 1
ATOM 661 C CA . PHE A 1 84 ? 14.181 5.318 -3.800 1.00 86.81 84 PHE A CA 1
ATOM 662 C C . PHE A 1 84 ? 12.994 6.165 -3.322 1.00 86.81 84 PHE A C 1
ATOM 664 O O . PHE A 1 84 ? 12.750 6.247 -2.118 1.00 86.81 84 PHE A O 1
ATOM 671 N N . CYS A 1 85 ? 12.222 6.750 -4.242 1.00 89.56 85 CYS A N 1
ATOM 672 C CA . CYS A 1 85 ? 11.030 7.525 -3.892 1.00 89.56 85 CYS A CA 1
ATOM 673 C C . CYS A 1 85 ? 9.964 6.672 -3.189 1.00 89.56 85 CYS A C 1
ATOM 675 O O . CYS A 1 85 ? 9.393 7.110 -2.193 1.00 89.56 85 CYS A O 1
ATOM 677 N N . GLN A 1 86 ? 9.720 5.446 -3.662 1.00 89.69 86 GLN A N 1
ATOM 678 C CA . GLN A 1 86 ? 8.754 4.534 -3.043 1.00 89.69 86 GLN A CA 1
ATOM 679 C C . GLN A 1 86 ? 9.183 4.103 -1.630 1.00 89.69 86 GLN A C 1
ATOM 681 O O . GLN A 1 86 ? 8.343 4.040 -0.732 1.00 89.69 86 GLN A O 1
ATOM 686 N N . ILE A 1 87 ? 10.481 3.873 -1.399 1.00 90.62 87 ILE A N 1
ATOM 687 C CA . ILE A 1 87 ? 11.016 3.580 -0.058 1.00 90.62 87 ILE A CA 1
ATOM 688 C C . ILE A 1 87 ? 10.796 4.754 0.894 1.00 90.62 87 ILE A C 1
ATOM 690 O O . ILE A 1 87 ? 10.293 4.555 1.999 1.00 90.62 87 ILE A O 1
ATOM 694 N N . LEU A 1 88 ? 11.155 5.971 0.475 1.00 92.81 88 LEU A N 1
ATOM 695 C CA . LEU A 1 88 ? 10.983 7.170 1.301 1.00 92.81 88 LEU A CA 1
ATOM 696 C C . LEU A 1 88 ? 9.512 7.396 1.659 1.00 92.81 88 LEU A C 1
ATOM 698 O O . LEU A 1 88 ? 9.197 7.727 2.802 1.00 92.81 88 LEU A O 1
ATOM 702 N N . LEU A 1 89 ? 8.612 7.162 0.705 1.00 93.94 89 LEU A N 1
ATOM 703 C CA . LEU A 1 89 ? 7.177 7.280 0.919 1.00 93.94 89 LEU A CA 1
ATOM 704 C C . LEU A 1 89 ? 6.657 6.270 1.952 1.00 93.94 89 LEU A C 1
ATOM 706 O O . LEU A 1 89 ? 5.922 6.645 2.867 1.00 93.94 89 LEU A O 1
ATOM 710 N N . LEU A 1 90 ? 7.058 5.000 1.849 1.00 92.19 90 LEU A N 1
ATOM 711 C CA . LEU A 1 90 ? 6.669 3.971 2.818 1.00 92.19 90 LEU A CA 1
ATOM 712 C C . LEU A 1 90 ? 7.247 4.251 4.211 1.00 92.19 90 LEU A C 1
ATOM 714 O O . LEU A 1 90 ? 6.541 4.080 5.204 1.00 92.19 90 LEU A O 1
ATOM 718 N N . LEU A 1 91 ? 8.486 4.749 4.292 1.00 93.19 91 LEU A N 1
ATOM 719 C CA . LEU A 1 91 ? 9.106 5.158 5.553 1.00 93.19 91 LEU A CA 1
ATOM 720 C C . LEU A 1 91 ? 8.333 6.314 6.207 1.00 93.19 91 LEU A C 1
ATOM 722 O O . LEU A 1 91 ? 8.033 6.265 7.399 1.00 93.19 91 LEU A O 1
ATOM 726 N N . SER A 1 92 ? 7.956 7.326 5.416 1.00 93.31 92 SER A N 1
ATOM 727 C CA . SER A 1 92 ? 7.136 8.442 5.896 1.00 93.31 92 SER A CA 1
ATOM 728 C C . SER A 1 92 ? 5.768 7.963 6.374 1.00 93.31 92 SER A C 1
ATOM 730 O O . SER A 1 92 ? 5.305 8.401 7.421 1.00 93.31 92 SER A O 1
ATOM 732 N N . THR A 1 93 ? 5.140 7.036 5.645 1.00 92.62 93 THR A N 1
ATOM 733 C CA . THR A 1 93 ? 3.832 6.481 6.018 1.00 92.62 93 THR A CA 1
ATOM 734 C C . THR A 1 93 ? 3.913 5.739 7.354 1.00 92.62 93 THR A C 1
ATOM 736 O O . THR A 1 93 ? 3.064 5.934 8.220 1.00 92.62 93 THR A O 1
ATOM 739 N N . ALA A 1 94 ? 4.957 4.927 7.558 1.00 92.19 94 ALA A N 1
ATOM 740 C CA . ALA A 1 94 ? 5.179 4.229 8.822 1.00 92.19 94 ALA A CA 1
ATOM 741 C C . ALA A 1 94 ? 5.363 5.212 9.993 1.00 92.19 94 ALA A C 1
ATOM 743 O O . ALA A 1 94 ? 4.779 5.013 11.059 1.00 92.19 94 ALA A O 1
ATOM 744 N N . GLY A 1 95 ? 6.107 6.304 9.778 1.00 91.75 95 GLY A N 1
ATOM 745 C CA . GLY A 1 95 ? 6.256 7.378 10.762 1.00 91.75 95 GLY A CA 1
ATOM 746 C C . GLY A 1 95 ? 4.927 8.057 11.109 1.00 91.75 95 GLY A C 1
ATOM 747 O O . GLY A 1 95 ? 4.613 8.219 12.285 1.00 91.75 95 GLY A O 1
ATOM 748 N N . THR A 1 96 ? 4.110 8.391 10.105 1.00 90.62 96 THR A N 1
ATOM 749 C CA . THR A 1 96 ? 2.790 9.005 10.319 1.00 90.62 96 THR A CA 1
ATOM 750 C C . THR A 1 96 ? 1.845 8.090 11.099 1.00 90.62 96 THR A C 1
ATOM 752 O O . THR A 1 96 ? 1.167 8.565 12.007 1.00 90.62 96 THR A O 1
ATOM 755 N N . ILE A 1 97 ? 1.821 6.784 10.803 1.00 89.44 97 ILE A N 1
ATOM 756 C CA . ILE A 1 97 ? 1.008 5.814 11.558 1.00 89.44 97 ILE A CA 1
ATOM 757 C C . ILE A 1 97 ? 1.467 5.754 13.019 1.00 89.44 97 ILE A C 1
ATOM 759 O O . ILE A 1 97 ? 0.629 5.779 13.917 1.00 89.44 97 ILE A O 1
ATOM 763 N N . SER A 1 98 ? 2.782 5.737 13.264 1.00 88.50 98 SER A N 1
ATOM 764 C CA . SER A 1 98 ? 3.328 5.726 14.627 1.00 88.50 98 SER A CA 1
ATOM 765 C C . SER A 1 98 ? 2.934 6.976 15.419 1.00 88.50 98 SER A C 1
ATOM 767 O O . SER A 1 98 ? 2.545 6.858 16.572 1.00 88.50 98 SER A O 1
ATOM 769 N N . MET A 1 99 ? 2.980 8.164 14.807 1.00 87.50 99 MET A N 1
ATOM 770 C CA . MET A 1 99 ? 2.552 9.408 15.464 1.00 87.50 99 MET A CA 1
ATOM 771 C C . MET A 1 99 ? 1.038 9.437 15.722 1.00 87.50 99 MET A C 1
ATOM 773 O O . MET A 1 99 ? 0.587 9.922 16.757 1.00 87.50 99 MET A O 1
ATOM 777 N N . CYS A 1 100 ? 0.243 8.913 14.785 1.00 84.12 100 CYS A N 1
ATOM 778 C CA . CYS A 1 100 ? -1.215 8.853 14.903 1.00 84.12 100 CYS A CA 1
ATOM 779 C C . CYS A 1 100 ? -1.672 7.901 16.022 1.00 84.12 100 CYS A C 1
ATOM 781 O O . CYS A 1 100 ? -2.713 8.131 16.640 1.00 84.12 100 CYS A O 1
ATOM 783 N N . PHE A 1 101 ? -0.876 6.869 16.313 1.00 77.94 101 PHE A N 1
ATOM 784 C CA . PHE A 1 101 ? -1.113 5.950 17.421 1.00 77.94 101 PHE A CA 1
ATOM 785 C C . PHE A 1 101 ? -1.065 6.668 18.778 1.00 77.94 101 PHE A C 1
ATOM 787 O O . PHE A 1 101 ? -2.052 6.634 19.512 1.00 77.94 101 PHE A O 1
ATOM 794 N N . ASP A 1 102 ? 0.027 7.388 19.058 1.00 78.94 102 ASP A N 1
ATOM 795 C CA . ASP A 1 102 ? 0.194 8.149 20.307 1.00 78.94 102 ASP A CA 1
ATOM 796 C C . ASP A 1 102 ? -0.904 9.210 20.471 1.00 78.94 102 ASP A C 1
ATOM 798 O O . ASP A 1 102 ? -1.421 9.432 21.567 1.00 78.94 102 ASP A O 1
ATOM 802 N N . PHE A 1 103 ? -1.294 9.850 19.365 1.00 81.19 103 PHE A N 1
ATOM 803 C CA . PHE A 1 103 ? -2.365 10.842 19.355 1.00 81.19 103 PHE A CA 1
ATOM 804 C C . PHE A 1 103 ? -3.737 10.229 19.676 1.00 81.19 103 PHE A C 1
ATOM 806 O O . PHE A 1 103 ? -4.481 10.774 20.491 1.00 81.19 103 PHE A O 1
ATOM 813 N N . SER A 1 104 ? -4.066 9.077 19.084 1.00 76.56 104 SER A N 1
ATOM 814 C CA . SER A 1 104 ? -5.367 8.424 19.293 1.00 76.56 104 SER A CA 1
ATOM 815 C C . SER A 1 104 ? -5.545 7.941 20.736 1.00 76.56 104 SER A C 1
ATOM 817 O O . SER A 1 104 ? -6.649 8.019 21.277 1.00 76.56 104 SER A O 1
ATOM 819 N N . GLU A 1 105 ? -4.463 7.488 21.380 1.00 75.25 105 GLU A N 1
ATOM 820 C CA . GLU A 1 105 ? -4.476 7.099 22.795 1.00 75.25 105 GLU A CA 1
ATOM 821 C C . GLU A 1 105 ? -4.688 8.311 23.719 1.00 75.25 105 GLU A C 1
ATOM 823 O O . GLU A 1 105 ? -5.468 8.235 24.671 1.00 75.25 105 GLU A O 1
ATOM 828 N N . GLN A 1 106 ? -4.056 9.450 23.412 1.00 78.50 106 GLN A N 1
ATOM 829 C CA . GLN A 1 106 ? -4.192 10.684 24.194 1.00 78.50 106 GLN A CA 1
ATOM 830 C C . GLN A 1 106 ? -5.586 11.311 24.085 1.00 78.50 106 GLN A C 1
ATOM 832 O O . GLN A 1 106 ? -6.142 11.753 25.091 1.00 78.50 106 GLN A O 1
ATOM 837 N N . GLU A 1 107 ? -6.160 11.353 22.882 1.00 77.94 107 GLU A N 1
ATOM 838 C CA . GLU A 1 107 ? -7.442 12.023 22.628 1.00 77.94 107 GLU A CA 1
ATOM 839 C C . GLU A 1 107 ? -8.666 11.117 22.864 1.00 77.94 107 GLU A C 1
ATOM 841 O O . GLU A 1 107 ? -9.803 11.584 22.800 1.00 77.94 107 GLU A O 1
ATOM 846 N N . ARG A 1 108 ? -8.449 9.827 23.180 1.00 69.62 108 ARG A N 1
ATOM 847 C CA . ARG A 1 108 ? -9.493 8.788 23.329 1.00 69.62 108 ARG A CA 1
ATOM 848 C C . ARG A 1 108 ? -10.432 8.730 22.121 1.00 69.62 108 ARG A C 1
ATOM 850 O O . ARG A 1 108 ? -11.648 8.588 22.258 1.00 69.62 108 ARG A O 1
ATOM 857 N N . PHE A 1 109 ? -9.856 8.882 20.932 1.00 66.31 109 PHE A N 1
ATOM 858 C CA . PHE A 1 109 ? -10.590 8.841 19.678 1.00 66.31 109 PHE A CA 1
ATOM 859 C C . PHE A 1 109 ? -10.588 7.409 19.133 1.00 66.31 109 PHE A C 1
ATOM 861 O O . PHE A 1 109 ? -9.638 6.972 18.488 1.00 66.31 109 PHE A O 1
ATOM 868 N N . ASP A 1 110 ? -11.666 6.664 19.385 1.00 66.12 110 ASP A N 1
ATOM 869 C CA . ASP A 1 110 ? -11.771 5.227 19.075 1.00 66.12 110 ASP A CA 1
ATOM 870 C C . ASP A 1 110 ? -12.131 4.923 17.603 1.00 66.12 110 ASP A C 1
ATOM 872 O O . ASP A 1 110 ? -12.773 3.918 17.289 1.00 66.12 110 ASP A O 1
ATOM 876 N N . ALA A 1 111 ? -11.721 5.776 16.662 1.00 74.31 111 ALA A N 1
ATOM 877 C CA . ALA A 1 111 ? -11.979 5.566 15.239 1.00 74.31 111 ALA A CA 1
ATOM 878 C C . ALA A 1 111 ? -10.831 4.789 14.582 1.00 74.31 111 ALA A C 1
ATOM 880 O O . ALA A 1 111 ? -9.876 5.362 14.052 1.00 74.31 111 ALA A O 1
ATOM 881 N N . PHE A 1 112 ? -10.947 3.460 14.559 1.00 77.50 112 PHE A N 1
ATOM 882 C CA . PHE A 1 112 ? -9.988 2.603 13.850 1.00 77.50 112 PHE A CA 1
ATOM 883 C C . PHE A 1 112 ? -9.938 2.908 12.339 1.00 77.50 112 PHE A C 1
ATOM 885 O O . PHE A 1 112 ? -8.908 2.686 11.702 1.00 77.50 112 PHE A O 1
ATOM 892 N N . GLU A 1 113 ? -11.025 3.448 11.773 1.00 81.31 113 GLU A N 1
ATOM 893 C CA . GLU A 1 113 ? -11.139 3.840 10.364 1.00 81.31 113 GLU A CA 1
ATOM 894 C C . GLU A 1 113 ? -10.040 4.817 9.941 1.00 81.31 113 GLU A C 1
ATOM 896 O O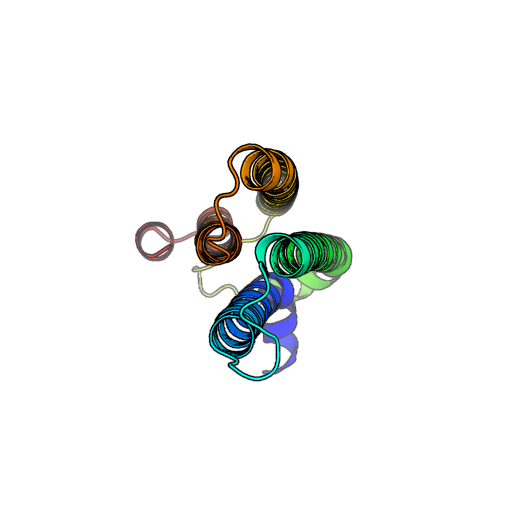 . GLU A 1 113 ? -9.470 4.657 8.863 1.00 81.31 113 GLU A O 1
ATOM 901 N N . SER A 1 114 ? -9.670 5.763 10.811 1.00 81.69 114 SER A N 1
ATOM 902 C CA . SER A 1 114 ? -8.609 6.740 10.543 1.00 81.69 114 SER A CA 1
ATOM 903 C C . SER A 1 114 ? -7.282 6.060 10.213 1.00 81.69 114 SER A C 1
ATOM 905 O O . SER A 1 114 ? -6.586 6.476 9.291 1.00 81.69 114 SER A O 1
ATOM 907 N N . ILE A 1 115 ? -6.955 4.970 10.912 1.00 83.38 115 ILE A N 1
ATOM 908 C CA . ILE A 1 115 ? -5.706 4.236 10.697 1.00 83.38 115 ILE A CA 1
ATOM 909 C C . ILE A 1 115 ? -5.781 3.391 9.418 1.00 83.38 115 ILE A C 1
ATOM 911 O O . ILE A 1 115 ? -4.792 3.287 8.696 1.00 83.38 115 ILE A O 1
ATOM 915 N N . VAL A 1 116 ? -6.953 2.834 9.088 1.00 86.00 116 VAL A N 1
ATOM 916 C CA . VAL A 1 116 ? -7.168 2.071 7.839 1.00 86.00 116 VAL A CA 1
ATOM 917 C C . VAL A 1 116 ? -7.114 2.975 6.607 1.00 86.00 116 VAL A C 1
ATOM 919 O O . VAL A 1 116 ? -6.658 2.556 5.540 1.00 86.00 116 VAL A O 1
ATOM 922 N N . LEU A 1 117 ? -7.555 4.224 6.751 1.00 87.25 117 LEU A N 1
ATOM 923 C CA . LEU A 1 117 ? -7.562 5.214 5.682 1.00 87.25 117 LEU A CA 1
ATOM 924 C C . LEU A 1 117 ? -6.170 5.740 5.328 1.00 87.25 117 LEU A C 1
ATOM 926 O O . LEU A 1 117 ? -6.042 6.316 4.260 1.00 87.25 117 LEU A O 1
ATOM 930 N N . ILE A 1 118 ? -5.134 5.536 6.150 1.00 90.50 118 ILE A N 1
ATOM 931 C CA . ILE A 1 118 ? -3.753 5.961 5.846 1.00 90.50 118 ILE A CA 1
ATOM 932 C C . ILE A 1 118 ? -3.082 5.101 4.752 1.00 90.50 118 ILE A C 1
ATOM 934 O O . ILE A 1 118 ? -2.540 5.675 3.811 1.00 90.50 118 ILE A O 1
ATOM 938 N N . PRO A 1 119 ? -3.099 3.751 4.794 1.00 87.06 119 PRO A N 1
ATOM 939 C CA . PRO A 1 119 ? -2.477 2.928 3.749 1.00 87.06 119 PRO A CA 1
ATOM 940 C C . PRO A 1 119 ? -3.187 2.987 2.382 1.00 87.06 119 PRO A C 1
ATOM 942 O O . PRO A 1 119 ? -2.584 2.663 1.356 1.00 87.06 119 PRO A O 1
ATOM 945 N N . LEU A 1 120 ? -4.448 3.428 2.338 1.00 88.50 120 LEU A N 1
ATOM 946 C CA . LEU A 1 120 ? -5.241 3.545 1.109 1.00 88.50 120 LEU A CA 1
ATOM 947 C C . LEU A 1 120 ? -4.694 4.608 0.116 1.00 88.50 120 LEU A C 1
ATOM 949 O O . LEU A 1 120 ? -4.460 4.253 -1.041 1.00 88.50 120 LEU A O 1
ATOM 953 N N . PRO A 1 121 ? -4.395 5.863 0.515 1.00 89.88 121 PRO A N 1
ATOM 954 C CA . PRO A 1 121 ? -3.682 6.831 -0.315 1.00 89.88 121 PRO A CA 1
ATOM 955 C C . PRO A 1 121 ? -2.208 6.460 -0.518 1.00 89.88 121 PRO A C 1
ATOM 957 O O . PRO A 1 121 ? -1.671 6.739 -1.585 1.00 89.88 121 PRO A O 1
ATOM 960 N N . THR A 1 122 ? -1.550 5.779 0.429 1.00 89.81 122 THR A N 1
ATOM 961 C CA . THR A 1 122 ? -0.168 5.289 0.243 1.00 89.81 122 THR A CA 1
ATOM 962 C C . THR A 1 122 ? -0.057 4.391 -0.987 1.00 89.81 122 THR A C 1
ATOM 964 O O . THR A 1 122 ? 0.865 4.548 -1.786 1.00 89.81 122 THR A O 1
ATOM 967 N N . ARG A 1 123 ? -1.033 3.499 -1.200 1.00 88.38 123 ARG A N 1
ATOM 968 C CA . ARG A 1 123 ? -1.167 2.722 -2.443 1.00 88.38 123 ARG A CA 1
ATOM 969 C C . ARG A 1 123 ? -1.226 3.627 -3.673 1.00 88.38 123 ARG A C 1
ATOM 971 O O . ARG A 1 123 ? -0.493 3.387 -4.629 1.00 88.38 123 ARG A O 1
ATOM 978 N N . SER A 1 124 ? -2.123 4.611 -3.673 1.00 89.38 124 SER A N 1
ATOM 979 C CA . SER A 1 124 ? -2.302 5.532 -4.802 1.00 89.38 124 SER A CA 1
ATOM 980 C C . SER A 1 124 ? -0.998 6.253 -5.133 1.00 89.38 124 SER A C 1
ATOM 982 O O . SER A 1 124 ? -0.559 6.279 -6.281 1.00 89.38 124 SER A O 1
ATOM 984 N N . MET A 1 125 ? -0.286 6.720 -4.109 1.00 91.88 125 MET A N 1
ATOM 985 C CA . MET A 1 125 ? 0.996 7.389 -4.287 1.00 91.88 125 MET A CA 1
ATOM 986 C C . MET A 1 125 ? 2.095 6.451 -4.811 1.00 91.88 125 MET A C 1
ATOM 988 O O . MET A 1 125 ? 2.912 6.878 -5.626 1.00 91.88 125 MET A O 1
ATOM 992 N N . LEU A 1 126 ? 2.114 5.168 -4.418 1.00 87.69 126 LEU A N 1
ATOM 993 C CA . LEU A 1 126 ? 3.031 4.178 -5.006 1.00 87.69 126 LEU A CA 1
ATOM 994 C C . LEU A 1 126 ? 2.801 4.013 -6.516 1.00 87.69 126 LEU A C 1
ATOM 996 O O . LEU A 1 126 ? 3.779 3.932 -7.268 1.00 87.69 126 LEU A O 1
ATOM 1000 N N . PHE A 1 127 ? 1.534 4.007 -6.953 1.00 85.56 127 PHE A N 1
ATOM 1001 C CA . PHE A 1 127 ? 1.167 3.987 -8.373 1.00 85.56 127 PHE A CA 1
ATOM 1002 C C . PHE A 1 127 ? 1.580 5.275 -9.085 1.00 85.56 127 PHE A C 1
ATOM 1004 O O . PHE A 1 127 ? 2.183 5.196 -10.155 1.00 85.56 127 PHE A O 1
ATOM 1011 N N . MET A 1 128 ? 1.331 6.435 -8.472 1.00 89.50 128 MET A N 1
ATOM 1012 C CA . MET A 1 128 ? 1.697 7.742 -9.021 1.00 89.50 128 MET A CA 1
ATOM 1013 C C . MET A 1 128 ? 3.207 7.852 -9.266 1.00 89.50 128 MET A C 1
ATOM 1015 O O . MET A 1 128 ? 3.626 8.278 -10.337 1.00 89.50 128 MET A O 1
ATOM 1019 N N . ILE A 1 129 ? 4.038 7.405 -8.315 1.00 87.69 129 ILE A N 1
ATOM 1020 C CA . ILE A 1 129 ? 5.505 7.441 -8.448 1.00 87.69 129 ILE A CA 1
ATOM 1021 C C . ILE A 1 129 ? 5.988 6.554 -9.607 1.00 87.69 129 ILE A C 1
ATOM 1023 O O . ILE A 1 129 ? 6.968 6.886 -10.272 1.00 87.69 129 ILE A O 1
ATOM 1027 N N . SER A 1 130 ? 5.313 5.430 -9.866 1.00 80.88 130 SER A N 1
ATOM 1028 C CA . SER A 1 130 ? 5.687 4.493 -10.932 1.00 80.88 130 SER A CA 1
ATOM 1029 C C . SER A 1 130 ? 5.058 4.809 -12.299 1.00 80.88 130 SER A C 1
ATOM 1031 O O . SER A 1 130 ? 5.385 4.121 -13.277 1.00 80.88 130 SER A O 1
ATOM 1033 N N . ALA A 1 131 ? 4.147 5.782 -12.383 1.00 83.62 131 ALA A N 1
ATOM 1034 C CA . ALA A 1 131 ? 3.407 6.106 -13.597 1.00 83.62 131 ALA A CA 1
ATOM 1035 C C . ALA A 1 131 ? 4.311 6.776 -14.643 1.00 83.62 131 ALA A C 1
ATOM 1037 O O . ALA A 1 131 ? 5.050 7.710 -14.342 1.00 83.62 131 ALA A O 1
ATOM 1038 N N . HIS A 1 132 ? 4.242 6.301 -15.890 1.00 82.00 132 HIS A N 1
ATOM 1039 C CA . HIS A 1 132 ? 4.977 6.894 -17.014 1.00 82.00 132 HIS A CA 1
ATOM 1040 C C . HIS A 1 132 ? 4.063 7.587 -18.040 1.00 82.00 132 HIS A C 1
ATOM 1042 O O . HIS A 1 132 ? 4.552 8.348 -18.875 1.00 82.00 132 HIS A O 1
ATOM 1048 N N . ASP A 1 133 ? 2.753 7.356 -17.962 1.00 82.06 133 ASP A N 1
ATOM 1049 C CA . ASP A 1 133 ? 1.735 7.964 -18.822 1.00 82.06 133 ASP A CA 1
ATOM 1050 C C . ASP A 1 133 ? 0.916 9.013 -18.045 1.00 82.06 133 ASP A C 1
ATOM 1052 O O . ASP A 1 133 ? 0.642 8.844 -16.854 1.00 82.06 133 ASP A O 1
ATOM 1056 N N . LEU A 1 134 ? 0.488 10.080 -18.725 1.00 85.06 134 LEU A N 1
ATOM 1057 C CA . LEU A 1 134 ? -0.319 11.164 -18.155 1.00 85.06 134 LEU A CA 1
ATOM 1058 C C . LEU A 1 134 ? -1.668 10.657 -17.635 1.00 85.06 134 LEU A C 1
ATOM 1060 O O . LEU A 1 134 ? -2.140 11.116 -16.597 1.00 85.06 134 LEU A O 1
ATOM 1064 N N . ILE A 1 135 ? -2.271 9.686 -18.326 1.00 86.62 135 ILE A N 1
ATOM 1065 C CA . ILE A 1 135 ? -3.548 9.091 -17.910 1.00 86.62 135 ILE A CA 1
ATOM 1066 C C . ILE A 1 135 ? -3.360 8.286 -16.618 1.00 86.62 135 ILE A C 1
ATOM 1068 O O . ILE A 1 135 ? -4.178 8.380 -15.706 1.00 86.62 135 ILE A O 1
ATOM 1072 N N . ALA A 1 136 ? -2.262 7.531 -16.516 1.00 83.62 136 ALA A N 1
ATOM 1073 C CA . ALA A 1 136 ? -1.935 6.764 -15.317 1.00 83.62 136 ALA A CA 1
ATOM 1074 C C . ALA A 1 136 ? -1.635 7.678 -14.120 1.00 83.62 136 ALA A C 1
ATOM 1076 O O . ALA A 1 136 ? -2.062 7.377 -13.012 1.00 83.62 136 ALA A O 1
ATOM 1077 N N . MET A 1 137 ? -0.956 8.807 -14.350 1.00 86.25 137 MET A N 1
ATOM 1078 C CA . MET A 1 137 ? -0.718 9.821 -13.321 1.00 86.25 137 MET A CA 1
ATOM 1079 C C . MET A 1 137 ? -2.021 10.483 -12.846 1.00 86.25 137 MET A C 1
ATOM 1081 O O . MET A 1 137 ? -2.159 10.742 -11.660 1.00 86.25 137 MET A O 1
ATOM 1085 N N . TYR A 1 138 ? -2.971 10.752 -13.749 1.00 89.94 138 TYR A N 1
ATOM 1086 C CA . TYR A 1 138 ? -4.255 11.381 -13.409 1.00 89.94 138 TYR A CA 1
ATOM 1087 C C . TYR A 1 138 ? -5.194 10.467 -12.607 1.00 89.94 138 TYR A C 1
ATOM 1089 O O . TYR A 1 138 ? -5.963 10.950 -11.781 1.00 89.94 138 TYR A O 1
ATOM 1097 N N . LEU A 1 139 ? -5.167 9.159 -12.877 1.00 87.75 139 LEU A N 1
ATOM 1098 C CA . LEU A 1 139 ? -6.027 8.178 -12.205 1.00 87.75 139 LEU A CA 1
ATOM 1099 C C . LEU A 1 139 ? -5.493 7.704 -10.846 1.00 87.75 139 LEU A C 1
ATOM 1101 O O . LEU A 1 139 ? -6.254 7.082 -10.103 1.00 87.75 139 LEU A O 1
ATOM 1105 N N . ALA A 1 140 ? -4.201 7.904 -10.579 1.00 81.50 140 ALA A N 1
ATOM 1106 C CA . ALA A 1 140 ? -3.543 7.471 -9.349 1.00 81.50 140 ALA A CA 1
ATOM 1107 C C . ALA A 1 140 ? -4.007 8.296 -8.142 1.00 81.50 140 ALA A C 1
ATOM 1109 O O . ALA A 1 140 ? -4.325 7.657 -7.109 1.00 81.50 140 ALA A O 1
#

Foldseek 3Di:
DVLLVLLVVLLVQLVVLLVVLVVVLVVQCPDPVNVRDLCQQVSLVSLLVSLVVSLVSLVVCVVVNVVNPPVPPQFFDDDPQLSVVLNVLSVVLSVVSVVVSVVCVVVVPSPSVVSSVSSVVNSLVNQLSGTRDPVSNVVD